Protein AF-A0A949CPT0-F1 (afdb_monomer_lite)

pLDDT: mean 83.3, std 8.09, range [44.38, 90.5]

Radius of gyration: 11.18 Å; chains: 1; bounding box: 26×26×24 Å

Foldseek 3Di:
DDWFWWAPVVPTFIWADPDPFKIFGCCVQPVYPDPVCVVVVVVVSVVPDPSVVTDIDTSVVTDGDD

Sequence (66 aa):
MKFARLGAIGKEKPVVMVSETEAVFVDHLISDWNRAEFEAGALAKVAAAKLDALPRVKVADYRIGS

Secondary structure (DSSP, 8-state):
-EEEEEEETTEEEEEEESSSSEEEE-TTT-S-S-HHHHHTTHHHHHHHS-GGGSPEEEGGGS-B--

Structure (mmCIF, N/CA/C/O backbone):
data_AF-A0A949CPT0-F1
#
_entry.id   AF-A0A949CPT0-F1
#
loop_
_atom_site.group_PDB
_atom_site.id
_atom_site.type_symbol
_atom_site.label_atom_id
_atom_site.label_alt_id
_atom_site.label_comp_id
_atom_site.label_asym_id
_atom_site.label_entity_id
_atom_site.label_seq_id
_atom_site.pdbx_PDB_ins_code
_atom_site.Cartn_x
_atom_site.Cartn_y
_atom_site.Cartn_z
_atom_site.occupancy
_atom_site.B_iso_or_equiv
_atom_site.auth_seq_id
_atom_site.auth_comp_id
_atom_site.auth_asym_id
_atom_site.auth_atom_id
_atom_site.pdbx_PDB_model_num
ATOM 1 N N . MET A 1 1 ? -1.412 9.641 4.947 1.00 71.62 1 MET A N 1
ATOM 2 C CA . MET A 1 1 ? -1.459 8.358 4.211 1.00 71.62 1 MET A CA 1
ATOM 3 C C . MET A 1 1 ? -0.291 7.511 4.649 1.00 71.62 1 MET A C 1
ATOM 5 O O . MET A 1 1 ? 0.820 8.025 4.680 1.00 71.62 1 MET A O 1
ATOM 9 N N . LYS A 1 2 ? -0.538 6.259 5.027 1.00 81.00 2 LYS A N 1
ATOM 10 C CA . LYS A 1 2 ? 0.510 5.324 5.440 1.00 81.00 2 LYS A CA 1
ATOM 11 C C . LYS A 1 2 ? 0.554 4.201 4.409 1.00 81.00 2 LYS A C 1
ATOM 13 O O . LYS A 1 2 ? -0.487 3.652 4.070 1.00 81.00 2 LYS A O 1
ATOM 18 N N . PHE A 1 3 ? 1.728 3.922 3.860 1.00 86.25 3 PHE A N 1
ATOM 19 C CA . PHE A 1 3 ? 1.918 2.921 2.812 1.00 86.25 3 PHE A CA 1
ATOM 20 C C . PHE A 1 3 ? 2.532 1.677 3.430 1.00 86.25 3 PHE A C 1
ATOM 22 O O . PHE A 1 3 ? 3.399 1.782 4.297 1.00 86.25 3 PHE A O 1
ATOM 29 N N . ALA A 1 4 ? 2.064 0.512 3.012 1.00 85.69 4 ALA A N 1
ATOM 30 C CA . ALA A 1 4 ? 2.577 -0.759 3.489 1.00 85.69 4 ALA A CA 1
ATOM 31 C C . ALA A 1 4 ? 2.530 -1.782 2.356 1.00 85.69 4 ALA A C 1
ATOM 33 O O . ALA A 1 4 ? 2.028 -1.502 1.264 1.00 85.69 4 ALA A O 1
ATOM 34 N N . ARG A 1 5 ? 3.045 -2.976 2.624 1.00 86.94 5 ARG A N 1
ATOM 35 C CA . ARG A 1 5 ? 2.836 -4.139 1.772 1.00 86.94 5 ARG A CA 1
ATOM 36 C C . ARG A 1 5 ? 2.105 -5.206 2.580 1.00 86.94 5 ARG A C 1
ATOM 38 O O . ARG A 1 5 ? 2.425 -5.414 3.748 1.00 86.94 5 ARG A O 1
ATOM 45 N N . LEU A 1 6 ? 1.095 -5.830 1.981 1.00 85.75 6 LEU A N 1
ATOM 46 C CA . LEU A 1 6 ? 0.328 -6.916 2.595 1.00 85.75 6 LEU A CA 1
ATOM 47 C C . LEU A 1 6 ? 0.316 -8.129 1.679 1.00 85.75 6 LEU A C 1
ATOM 49 O O . LEU A 1 6 ? 0.105 -7.999 0.473 1.00 85.75 6 LEU A O 1
ATOM 53 N N . GLY A 1 7 ? 0.506 -9.315 2.248 1.00 81.88 7 GLY A N 1
ATOM 54 C CA . GLY A 1 7 ? 0.422 -10.564 1.501 1.00 81.88 7 GLY A CA 1
ATOM 55 C C . GLY A 1 7 ? 1.212 -11.698 2.137 1.00 81.88 7 GLY A C 1
ATOM 56 O O . GLY A 1 7 ? 1.727 -11.592 3.248 1.00 81.88 7 GLY A O 1
ATOM 57 N N . ALA A 1 8 ? 1.288 -12.815 1.420 1.00 76.88 8 ALA A N 1
ATOM 58 C CA . ALA A 1 8 ? 2.165 -13.917 1.793 1.00 76.88 8 ALA A CA 1
ATOM 59 C C . ALA A 1 8 ? 3.630 -13.555 1.498 1.00 76.88 8 ALA A C 1
ATOM 61 O O . ALA A 1 8 ? 3.905 -12.752 0.608 1.00 76.88 8 ALA A O 1
ATOM 62 N N . ILE A 1 9 ? 4.569 -14.188 2.206 1.00 71.00 9 ILE A N 1
ATOM 63 C CA . ILE A 1 9 ? 6.013 -14.006 1.991 1.00 71.00 9 ILE A CA 1
ATOM 64 C C . ILE A 1 9 ? 6.342 -14.250 0.509 1.00 71.00 9 ILE A C 1
ATOM 66 O O . ILE A 1 9 ? 6.002 -15.297 -0.043 1.00 71.00 9 ILE A O 1
ATOM 70 N N . GLY A 1 10 ? 6.963 -13.261 -0.140 1.00 74.69 10 GLY A N 1
ATOM 71 C CA . GLY A 1 10 ? 7.307 -13.304 -1.568 1.00 74.69 10 GLY A CA 1
ATOM 72 C C . GLY A 1 10 ? 6.152 -12.999 -2.535 1.00 74.69 10 GLY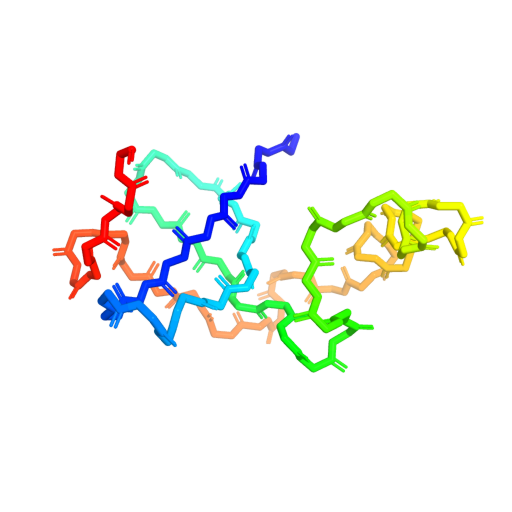 A C 1
ATOM 73 O O . GLY A 1 10 ? 6.359 -13.011 -3.746 1.00 74.69 10 GLY A O 1
ATOM 74 N N . LYS A 1 11 ? 4.946 -12.717 -2.028 1.00 81.12 11 LYS A N 1
ATOM 75 C CA . LYS A 1 11 ? 3.767 -12.264 -2.793 1.00 81.12 11 LYS A CA 1
ATOM 76 C C . LYS A 1 11 ? 3.081 -11.080 -2.113 1.00 81.12 11 LYS A C 1
ATOM 78 O O . LYS A 1 11 ? 1.853 -10.974 -2.101 1.00 81.12 11 LYS A O 1
ATOM 83 N N . GLU A 1 12 ? 3.878 -10.225 -1.493 1.00 85.38 12 GLU A N 1
ATOM 84 C CA . GLU A 1 12 ? 3.390 -9.009 -0.866 1.00 85.38 12 GLU A CA 1
ATOM 85 C C . GLU A 1 12 ? 2.944 -8.029 -1.947 1.00 85.38 12 GLU A C 1
ATOM 87 O O . GLU A 1 12 ? 3.612 -7.859 -2.966 1.00 85.38 12 GLU A O 1
ATOM 92 N N . LYS A 1 13 ? 1.797 -7.395 -1.732 1.00 88.88 13 LYS A N 1
ATOM 93 C CA . LYS A 1 13 ? 1.236 -6.409 -2.648 1.00 88.88 13 LYS A CA 1
ATOM 94 C C . LYS A 1 13 ? 1.258 -5.026 -2.012 1.00 88.88 13 LYS A C 1
ATOM 96 O O . LYS A 1 13 ? 1.044 -4.923 -0.799 1.00 88.88 13 LYS A O 1
ATOM 101 N N . PRO A 1 14 ? 1.458 -3.959 -2.801 1.00 90.50 14 PRO A N 1
ATOM 102 C CA . PRO A 1 14 ? 1.422 -2.604 -2.283 1.00 90.50 14 PRO A CA 1
ATOM 103 C C . PRO A 1 14 ? 0.011 -2.253 -1.810 1.00 90.50 14 PRO A C 1
ATOM 105 O O . PR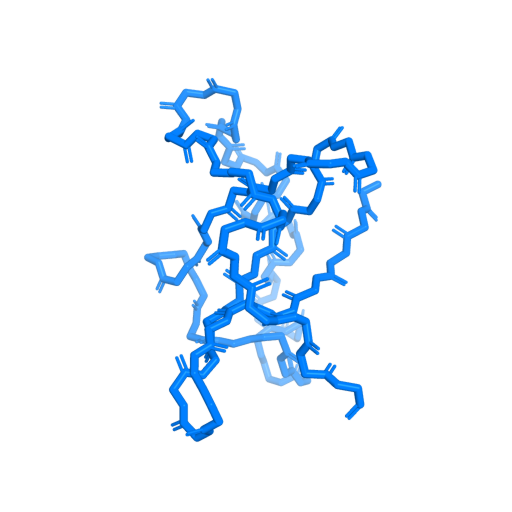O A 1 14 ? -0.987 -2.459 -2.511 1.00 90.50 14 PRO A O 1
ATOM 108 N N . VAL A 1 15 ? -0.065 -1.688 -0.609 1.00 90.12 15 VAL A N 1
ATOM 109 C CA . VAL A 1 15 ? -1.308 -1.211 -0.011 1.00 90.12 15 VAL A CA 1
ATOM 110 C C . VAL A 1 15 ? -1.171 0.199 0.543 1.00 90.12 15 VAL A C 1
ATOM 112 O O . VAL A 1 15 ? -0.081 0.660 0.898 1.00 90.12 15 VAL A O 1
ATOM 115 N N . VAL A 1 16 ? -2.308 0.876 0.660 1.00 90.00 16 VAL A N 1
ATOM 116 C CA . VAL A 1 16 ? -2.457 2.124 1.407 1.00 90.00 16 VAL A CA 1
ATOM 117 C C . VAL A 1 16 ? -3.285 1.829 2.646 1.00 90.00 16 VAL A C 1
ATOM 119 O O . VAL A 1 16 ? -4.430 1.402 2.538 1.00 90.00 16 VAL A O 1
ATOM 122 N N . MET A 1 17 ? -2.725 2.062 3.826 1.00 87.31 17 MET A N 1
ATOM 123 C CA . MET A 1 17 ? -3.472 1.971 5.074 1.00 87.31 17 MET A CA 1
ATOM 124 C C . MET A 1 17 ? -4.392 3.183 5.205 1.00 87.31 17 MET A C 1
ATOM 126 O O . MET A 1 17 ? -3.935 4.333 5.226 1.00 87.31 17 MET A O 1
ATOM 130 N N . VAL A 1 18 ? -5.690 2.898 5.279 1.00 85.56 18 VAL A N 1
ATOM 131 C CA . VAL A 1 18 ? -6.748 3.885 5.537 1.00 85.56 18 VAL A CA 1
ATOM 132 C C . VAL A 1 18 ? -7.028 4.003 7.034 1.00 85.56 18 VAL A C 1
ATOM 134 O O . VAL A 1 18 ? -7.500 5.037 7.496 1.00 85.56 18 VAL A O 1
ATOM 137 N N . SER A 1 19 ? -6.698 2.969 7.811 1.00 85.44 19 SER A N 1
ATOM 138 C CA . SER A 1 19 ? -6.775 2.937 9.275 1.00 85.44 19 SER A CA 1
ATOM 139 C C . SER A 1 19 ? -5.740 1.955 9.835 1.00 85.44 19 SER A C 1
ATOM 141 O O . SER A 1 19 ? -5.021 1.306 9.080 1.00 85.44 19 SER A O 1
ATOM 143 N N . GLU A 1 20 ? -5.637 1.833 11.158 1.00 82.12 20 GLU A N 1
ATOM 144 C CA . GLU A 1 20 ? -4.679 0.912 11.798 1.00 82.12 20 GLU A CA 1
ATOM 145 C C . GLU A 1 20 ? -4.977 -0.566 11.509 1.00 82.12 20 GLU A C 1
ATOM 147 O O . GLU A 1 20 ? -4.075 -1.399 11.518 1.00 82.12 20 GLU A O 1
ATOM 152 N N . THR A 1 21 ? -6.238 -0.889 11.223 1.00 85.44 21 THR A N 1
ATOM 153 C CA . THR A 1 21 ? -6.715 -2.253 10.969 1.00 85.44 21 THR A CA 1
ATOM 154 C C . THR A 1 21 ? -7.197 -2.467 9.539 1.00 85.44 21 THR A C 1
ATOM 156 O O . THR A 1 21 ? -7.545 -3.594 9.188 1.00 85.44 21 THR A O 1
ATOM 159 N N . GLU A 1 22 ? -7.204 -1.427 8.701 1.00 88.38 22 GLU A N 1
ATOM 160 C CA . GLU A 1 22 ? -7.748 -1.474 7.343 1.00 88.38 22 GLU A CA 1
ATOM 161 C C . GLU A 1 22 ? -6.779 -0.877 6.322 1.00 88.38 22 GLU A C 1
ATOM 163 O O . GLU A 1 22 ? -6.189 0.191 6.518 1.00 88.38 22 GLU A O 1
ATOM 168 N N . ALA A 1 23 ? -6.661 -1.555 5.187 1.00 89.62 23 ALA A N 1
ATOM 169 C CA . ALA A 1 23 ? -5.828 -1.146 4.074 1.00 89.62 23 ALA A CA 1
ATOM 170 C C . ALA A 1 23 ? -6.535 -1.372 2.738 1.00 89.62 23 ALA A C 1
ATOM 172 O O . ALA A 1 23 ? -7.517 -2.100 2.644 1.00 89.62 23 ALA A O 1
ATOM 173 N N . VAL A 1 24 ? -6.031 -0.733 1.692 1.00 90.44 24 VAL A N 1
ATOM 174 C CA . VAL A 1 24 ? -6.562 -0.803 0.332 1.00 90.44 24 VAL A CA 1
ATOM 175 C C . VAL A 1 24 ? -5.443 -1.243 -0.597 1.00 90.44 24 VAL A C 1
ATOM 177 O O . VAL A 1 24 ? -4.372 -0.635 -0.598 1.00 90.44 24 VAL A O 1
ATOM 180 N N . PHE A 1 25 ? -5.684 -2.283 -1.395 1.00 88.62 25 PHE A N 1
ATOM 181 C CA . PHE A 1 25 ? -4.724 -2.737 -2.400 1.00 88.62 25 PHE A CA 1
ATOM 182 C C . PHE A 1 25 ? -4.631 -1.748 -3.558 1.00 88.62 25 PHE A C 1
ATOM 184 O O . PHE A 1 25 ? -5.636 -1.370 -4.161 1.00 88.62 25 PHE A O 1
ATOM 191 N N . VAL A 1 26 ? -3.400 -1.362 -3.887 1.00 89.25 26 VAL A N 1
ATOM 192 C CA . VAL A 1 26 ? -3.094 -0.444 -4.990 1.00 89.25 26 VAL A CA 1
ATOM 193 C C . VAL A 1 26 ? -2.226 -1.098 -6.062 1.00 89.25 26 VAL A C 1
ATOM 195 O O . VAL A 1 26 ? -1.659 -0.394 -6.890 1.00 89.25 26 VAL A O 1
ATOM 198 N N . ASP A 1 27 ? -2.165 -2.435 -6.093 1.00 88.06 27 ASP A N 1
ATOM 199 C CA . ASP A 1 27 ? -1.384 -3.194 -7.085 1.00 88.06 27 ASP A CA 1
ATOM 200 C C . ASP A 1 27 ? -1.848 -2.961 -8.534 1.00 88.06 27 ASP A C 1
ATOM 202 O O . ASP A 1 27 ? -1.088 -3.120 -9.481 1.00 88.06 27 ASP A O 1
ATOM 206 N N . HIS A 1 28 ? -3.097 -2.530 -8.712 1.00 86.44 28 HIS A N 1
ATOM 207 C CA . HIS A 1 28 ? -3.642 -2.109 -10.003 1.00 86.44 28 HIS A CA 1
ATOM 208 C C . HIS A 1 28 ? -3.181 -0.705 -10.442 1.00 86.44 28 HIS A C 1
ATOM 210 O O . HIS A 1 28 ? -3.278 -0.370 -11.622 1.00 86.44 28 HIS A O 1
ATOM 216 N N . LEU A 1 29 ? -2.719 0.141 -9.514 1.00 87.44 29 LEU A N 1
ATOM 217 C CA . LEU A 1 29 ? -2.230 1.495 -9.811 1.00 87.44 29 LEU A CA 1
ATOM 218 C C . LEU A 1 29 ? -0.719 1.520 -9.984 1.00 87.44 29 LEU A C 1
ATOM 220 O O . LEU A 1 29 ? -0.224 2.236 -10.863 1.00 87.44 29 LEU A O 1
ATOM 224 N N . ILE A 1 30 ? -0.027 0.788 -9.115 1.00 88.38 30 ILE A N 1
ATOM 225 C CA . ILE A 1 30 ? 1.425 0.723 -9.018 1.00 88.38 30 ILE A CA 1
ATOM 226 C C . ILE A 1 30 ? 1.844 -0.726 -8.833 1.00 88.38 30 ILE A C 1
ATOM 228 O O . ILE A 1 30 ? 1.149 -1.493 -8.172 1.00 88.38 30 ILE A O 1
ATOM 232 N N . SER A 1 31 ? 2.998 -1.095 -9.375 1.00 86.75 31 SER A N 1
ATOM 233 C CA . SER A 1 31 ? 3.492 -2.466 -9.204 1.00 86.75 31 SER A CA 1
ATOM 234 C C . SER A 1 31 ? 3.931 -2.716 -7.763 1.00 86.75 31 SER A C 1
ATOM 236 O O . SER A 1 31 ? 3.650 -3.770 -7.198 1.00 86.75 31 SER A O 1
ATOM 238 N N . ASP A 1 32 ? 4.614 -1.738 -7.163 1.00 86.00 32 ASP A N 1
ATOM 239 C CA . ASP A 1 32 ? 5.089 -1.802 -5.786 1.00 86.00 32 ASP A CA 1
ATOM 240 C C . ASP A 1 32 ? 5.490 -0.412 -5.253 1.00 86.00 32 ASP A C 1
ATOM 242 O O . ASP A 1 32 ? 5.728 0.520 -6.019 1.00 86.00 32 ASP A O 1
ATOM 246 N N . TRP A 1 33 ? 5.627 -0.262 -3.934 1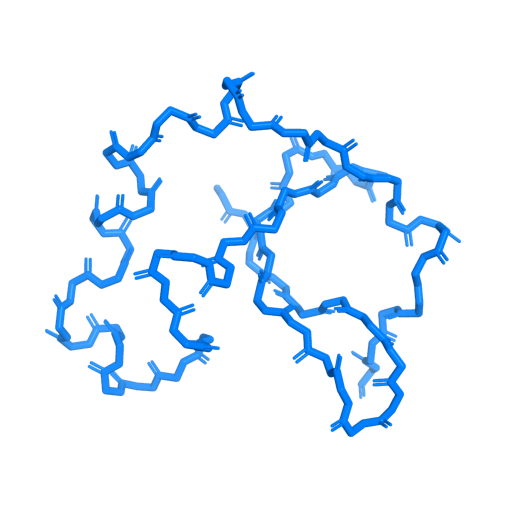.00 86.94 33 TRP A N 1
ATOM 247 C CA . TRP A 1 33 ? 6.224 0.930 -3.325 1.00 86.94 33 TRP A CA 1
ATOM 248 C C . TRP A 1 33 ? 7.754 0.936 -3.484 1.00 86.94 33 TRP A C 1
ATOM 250 O O . TRP A 1 33 ? 8.499 0.718 -2.527 1.00 86.94 33 TRP A O 1
ATOM 260 N N . ASN A 1 34 ? 8.232 1.196 -4.704 1.00 86.75 34 ASN A N 1
ATOM 261 C CA . ASN A 1 34 ? 9.656 1.281 -5.037 1.00 86.75 34 ASN A CA 1
ATOM 262 C C . ASN A 1 34 ? 10.045 2.682 -5.545 1.00 86.75 34 ASN A C 1
ATOM 264 O O . ASN A 1 34 ? 9.192 3.473 -5.946 1.00 86.75 34 ASN A O 1
ATOM 268 N N . ARG A 1 35 ? 11.349 2.994 -5.552 1.00 87.31 35 ARG A N 1
ATOM 269 C CA . ARG A 1 35 ? 11.848 4.312 -5.983 1.00 87.31 35 ARG A CA 1
ATOM 270 C C . ARG A 1 35 ? 11.364 4.700 -7.387 1.00 87.31 35 ARG A C 1
ATOM 272 O O . ARG A 1 35 ? 10.943 5.835 -7.556 1.00 87.31 35 ARG A O 1
ATOM 279 N N . ALA A 1 36 ? 11.384 3.780 -8.349 1.00 89.44 36 ALA A N 1
ATOM 280 C CA . ALA A 1 36 ? 10.988 4.065 -9.728 1.00 89.44 36 ALA A CA 1
ATOM 281 C C . ALA A 1 36 ? 9.513 4.488 -9.831 1.00 89.44 36 ALA A C 1
ATOM 283 O O . ALA A 1 36 ? 9.196 5.463 -10.503 1.00 89.44 36 ALA A O 1
ATOM 284 N N . GLU A 1 37 ? 8.622 3.811 -9.105 1.00 88.94 37 GLU A N 1
ATOM 285 C CA . GLU A 1 37 ? 7.200 4.148 -9.042 1.00 88.94 37 GLU A CA 1
ATOM 286 C C . GLU A 1 37 ? 7.006 5.510 -8.353 1.00 88.94 37 GLU A C 1
ATOM 288 O O . GLU A 1 37 ? 6.226 6.338 -8.823 1.00 88.94 37 GLU A O 1
ATOM 293 N N . PHE A 1 38 ? 7.757 5.796 -7.280 1.00 86.88 38 PHE A N 1
ATOM 294 C CA . PHE A 1 38 ? 7.749 7.118 -6.640 1.00 86.88 38 PHE A CA 1
ATOM 295 C C . PHE A 1 38 ? 8.202 8.232 -7.594 1.00 86.88 38 PHE A C 1
ATOM 297 O O . PHE A 1 38 ? 7.537 9.266 -7.658 1.00 86.88 38 PHE A O 1
ATOM 304 N N . GLU A 1 39 ? 9.277 8.020 -8.356 1.00 90.19 39 GLU A N 1
ATOM 305 C CA . GLU A 1 39 ? 9.765 8.963 -9.374 1.00 90.19 39 GLU A CA 1
ATOM 306 C C . GLU A 1 39 ? 8.767 9.132 -10.529 1.00 90.19 39 GLU A C 1
ATOM 308 O O . GLU A 1 39 ? 8.587 10.239 -11.031 1.00 90.19 39 GLU A O 1
ATOM 313 N N . ALA A 1 40 ? 8.040 8.071 -10.887 1.00 88.44 40 ALA A N 1
ATOM 314 C CA . ALA A 1 40 ? 6.949 8.110 -11.859 1.00 88.44 40 ALA A CA 1
ATOM 315 C C . ALA A 1 40 ? 5.665 8.785 -11.329 1.00 88.44 40 ALA A C 1
ATOM 317 O O . ALA A 1 40 ? 4.678 8.899 -12.056 1.00 88.44 40 ALA A O 1
ATOM 318 N N . GLY A 1 41 ? 5.647 9.236 -10.069 1.00 88.75 41 GLY A N 1
ATOM 319 C CA . GLY A 1 41 ? 4.502 9.925 -9.477 1.00 88.75 41 GLY A CA 1
ATOM 320 C C . GLY A 1 41 ? 3.439 8.996 -8.883 1.00 88.75 41 GLY A C 1
ATOM 321 O O . GLY A 1 41 ? 2.278 9.395 -8.770 1.00 88.75 41 GLY A O 1
ATOM 322 N N . ALA A 1 42 ? 3.811 7.785 -8.453 1.00 87.25 42 ALA A N 1
ATOM 323 C CA . ALA A 1 42 ? 2.935 6.832 -7.761 1.00 87.25 42 ALA A CA 1
ATOM 324 C C . ALA A 1 42 ? 2.102 7.477 -6.653 1.00 87.25 42 ALA A C 1
ATOM 326 O O . ALA A 1 42 ? 0.899 7.243 -6.562 1.00 87.25 42 ALA A O 1
ATOM 327 N N . LEU A 1 43 ? 2.723 8.329 -5.834 1.00 84.25 43 LEU A N 1
ATOM 328 C CA . LEU A 1 43 ? 2.045 8.984 -4.720 1.00 84.25 43 LEU A CA 1
ATOM 329 C C . LEU A 1 43 ? 0.895 9.877 -5.202 1.00 84.25 43 LEU A C 1
ATOM 331 O O . LEU A 1 43 ? -0.197 9.818 -4.649 1.00 84.25 43 LEU A O 1
ATOM 335 N N . ALA A 1 44 ? 1.123 10.654 -6.264 1.00 87.25 44 ALA A N 1
ATOM 336 C CA . ALA A 1 44 ? 0.101 11.503 -6.865 1.00 87.25 44 ALA A CA 1
ATOM 337 C C . ALA A 1 44 ? -0.996 10.664 -7.533 1.00 87.25 44 ALA A C 1
ATOM 339 O O . ALA A 1 44 ? -2.173 10.971 -7.379 1.00 87.25 44 ALA A O 1
ATOM 340 N N . LYS A 1 45 ? -0.631 9.569 -8.211 1.00 87.12 45 LYS A N 1
ATOM 341 C CA . LYS A 1 45 ? -1.577 8.644 -8.853 1.00 87.12 45 LYS A CA 1
ATOM 342 C C . LYS A 1 45 ? -2.496 7.966 -7.837 1.00 87.12 45 LYS A C 1
ATOM 344 O O . LYS A 1 45 ? -3.704 7.914 -8.033 1.00 87.12 45 LYS A O 1
ATOM 349 N N . VAL A 1 46 ? -1.924 7.487 -6.735 1.00 86.56 46 VAL A N 1
ATOM 350 C CA . VAL A 1 46 ? -2.645 6.835 -5.636 1.00 86.56 46 VAL A CA 1
ATOM 351 C C . VAL A 1 46 ? -3.4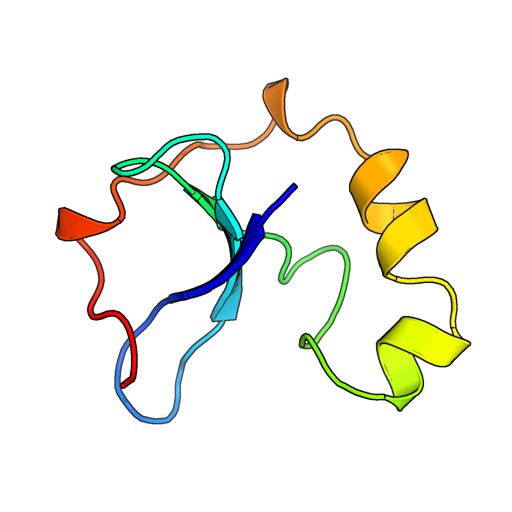68 7.841 -4.829 1.00 86.56 46 VAL A C 1
ATOM 353 O O . VAL A 1 46 ? -4.585 7.523 -4.438 1.00 86.56 46 VAL A O 1
ATOM 356 N N . ALA A 1 47 ? -2.966 9.060 -4.615 1.00 83.81 47 ALA A N 1
ATOM 357 C CA . ALA A 1 47 ? -3.713 10.123 -3.941 1.00 83.81 47 ALA A CA 1
ATOM 358 C C . ALA A 1 47 ? -4.865 10.682 -4.795 1.00 83.81 47 ALA A C 1
ATOM 360 O O . ALA A 1 47 ? -5.908 11.038 -4.254 1.00 83.81 47 ALA A O 1
ATOM 361 N N . ALA A 1 48 ? -4.687 10.753 -6.117 1.00 85.56 48 ALA A N 1
ATOM 362 C CA . ALA A 1 48 ? -5.740 11.129 -7.059 1.00 85.56 48 ALA A CA 1
ATOM 363 C C . ALA A 1 48 ? -6.755 9.996 -7.280 1.00 85.56 48 ALA A C 1
ATOM 365 O O . ALA A 1 48 ? -7.896 10.251 -7.671 1.00 85.56 48 ALA A O 1
ATOM 366 N N . ALA A 1 49 ? -6.361 8.744 -7.034 1.00 82.38 49 ALA A N 1
ATOM 367 C CA . ALA A 1 49 ? -7.275 7.619 -7.063 1.00 82.38 49 ALA A CA 1
ATOM 368 C C . ALA A 1 49 ? -8.261 7.693 -5.888 1.00 82.38 49 ALA A C 1
ATOM 370 O O . ALA A 1 49 ? -7.905 7.992 -4.747 1.00 82.38 49 ALA A O 1
ATOM 371 N N . LYS A 1 50 ? -9.530 7.369 -6.157 1.00 79.38 50 LYS A N 1
ATOM 372 C CA . LYS A 1 50 ? -10.554 7.246 -5.114 1.00 79.38 50 LYS A CA 1
ATOM 373 C C . LYS A 1 50 ? -10.342 5.959 -4.321 1.00 79.38 50 LYS A C 1
ATOM 375 O O . LYS A 1 50 ? -10.993 4.952 -4.580 1.00 79.38 50 LYS A O 1
ATOM 380 N N . LEU A 1 51 ? -9.461 6.016 -3.327 1.00 80.25 51 LEU A N 1
ATOM 381 C CA . LEU A 1 51 ? -9.210 4.905 -2.404 1.00 80.25 51 LEU A CA 1
ATOM 382 C C . LEU A 1 51 ? -10.465 4.486 -1.628 1.00 80.25 51 LEU A C 1
ATOM 384 O O . LEU A 1 51 ? -10.631 3.309 -1.340 1.00 80.25 51 LEU A O 1
ATOM 388 N N . ASP A 1 52 ? -11.381 5.421 -1.363 1.00 76.44 52 ASP A N 1
ATOM 389 C CA . ASP A 1 52 ? -12.674 5.130 -0.727 1.00 76.44 52 ASP A CA 1
ATOM 390 C C . ASP A 1 52 ? -13.607 4.269 -1.588 1.00 76.44 52 ASP A C 1
ATOM 392 O O . ASP A 1 52 ? -14.476 3.580 -1.060 1.00 76.44 52 ASP A O 1
ATOM 396 N N . ALA A 1 53 ? -13.433 4.294 -2.913 1.00 80.62 53 ALA A N 1
ATOM 397 C CA . ALA A 1 53 ? -14.216 3.473 -3.835 1.00 80.62 53 ALA A CA 1
ATOM 398 C C . ALA A 1 53 ? -13.634 2.061 -4.011 1.00 80.62 53 ALA A C 1
ATOM 400 O O . ALA A 1 53 ? -14.244 1.225 -4.675 1.00 80.62 53 ALA A O 1
ATOM 401 N N . LEU A 1 54 ? -12.450 1.801 -3.454 1.00 82.31 54 LEU A N 1
ATOM 402 C CA . LEU A 1 54 ? -11.775 0.518 -3.565 1.00 82.31 54 LEU A CA 1
ATOM 403 C C . LEU A 1 54 ? -12.135 -0.405 -2.391 1.00 82.31 54 LEU A C 1
ATOM 405 O O . LEU A 1 54 ? -12.449 0.063 -1.292 1.00 82.31 54 LEU A O 1
ATOM 409 N N . PRO A 1 55 ? -12.073 -1.733 -2.601 1.00 83.00 55 PRO A N 1
ATOM 410 C CA . PRO A 1 55 ? -12.321 -2.697 -1.543 1.00 83.00 55 PRO A CA 1
ATOM 411 C C . PRO A 1 55 ? -11.267 -2.555 -0.444 1.00 83.00 55 PRO A C 1
ATOM 413 O O . PRO A 1 55 ? -10.070 -2.770 -0.657 1.00 83.00 55 PRO A O 1
ATOM 416 N N . ARG A 1 56 ? -11.738 -2.196 0.750 1.00 88.62 56 ARG A N 1
ATOM 417 C CA . ARG A 1 56 ? -10.934 -2.192 1.968 1.00 88.62 56 ARG A CA 1
ATOM 418 C C . ARG A 1 56 ? -10.782 -3.611 2.490 1.00 88.62 56 ARG A C 1
ATOM 420 O O . ARG A 1 56 ? -11.742 -4.377 2.556 1.00 88.62 56 ARG A O 1
ATOM 427 N N . VAL A 1 57 ? -9.562 -3.949 2.862 1.00 86.94 57 VAL A N 1
ATOM 428 C CA . VAL A 1 57 ? -9.196 -5.233 3.438 1.00 86.94 57 VAL A CA 1
ATOM 429 C C . VAL A 1 57 ? -8.716 -5.039 4.862 1.00 86.94 57 VAL A C 1
ATOM 431 O O . VAL A 1 57 ? -8.087 -4.033 5.195 1.00 86.94 57 VAL A O 1
ATOM 434 N N . LYS A 1 58 ? -9.011 -6.013 5.721 1.00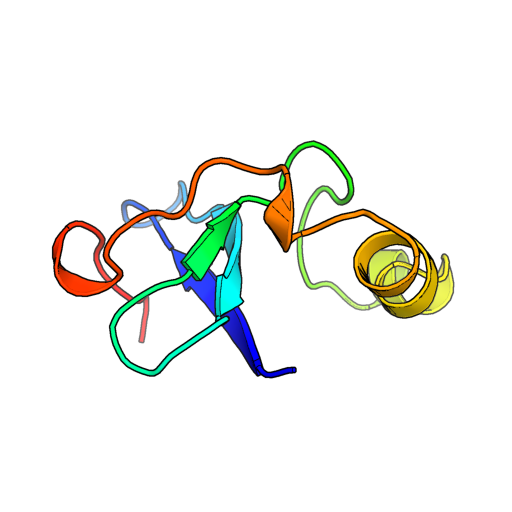 86.44 58 LYS A N 1
ATOM 435 C CA . LYS A 1 58 ? -8.522 -5.991 7.095 1.00 86.44 58 LYS A CA 1
ATOM 436 C C . LYS A 1 58 ? -7.055 -6.370 7.098 1.00 86.44 58 LYS A C 1
ATOM 438 O O . LYS A 1 58 ? -6.705 -7.465 6.680 1.00 86.44 58 LYS A O 1
ATOM 443 N N . VAL A 1 59 ? -6.217 -5.496 7.636 1.00 83.81 59 VAL A N 1
ATOM 444 C CA . VAL A 1 59 ? -4.785 -5.743 7.823 1.00 83.81 59 VAL A CA 1
ATOM 445 C C . VAL A 1 59 ? -4.567 -7.027 8.624 1.00 83.81 59 VAL A C 1
ATOM 447 O O . VAL A 1 59 ? -3.664 -7.772 8.301 1.00 83.81 59 VAL A O 1
ATOM 450 N N . ALA A 1 60 ? -5.433 -7.337 9.595 1.00 80.62 60 ALA A N 1
ATOM 451 C CA . ALA A 1 60 ? -5.358 -8.565 10.393 1.00 80.62 60 ALA A CA 1
ATOM 452 C C . ALA A 1 60 ? -5.551 -9.871 9.593 1.00 80.62 60 ALA A C 1
ATOM 454 O O . ALA A 1 60 ? -5.127 -10.927 10.052 1.00 80.62 60 ALA A O 1
ATOM 455 N N . ASP A 1 61 ? -6.193 -9.808 8.423 1.00 79.75 61 ASP A N 1
ATOM 456 C CA . ASP A 1 61 ? -6.390 -10.963 7.535 1.00 79.75 61 ASP A CA 1
ATOM 457 C C . ASP A 1 61 ? -5.110 -11.290 6.741 1.00 79.75 61 ASP A C 1
ATOM 459 O O . ASP A 1 61 ? -4.911 -12.406 6.266 1.00 79.75 61 ASP A O 1
ATOM 463 N N . TYR A 1 62 ? -4.200 -10.316 6.643 1.00 75.94 62 TYR A N 1
ATOM 464 C CA . TYR A 1 62 ? -2.954 -10.417 5.900 1.00 75.94 62 TYR A CA 1
ATOM 465 C C . TYR A 1 62 ? -1.759 -10.334 6.847 1.00 75.94 62 TYR A C 1
ATOM 467 O O . TYR A 1 62 ? -1.737 -9.600 7.830 1.00 75.94 62 TYR A O 1
ATOM 475 N N . ARG A 1 63 ? -0.691 -11.065 6.538 1.00 68.75 63 ARG A N 1
ATOM 476 C CA . ARG A 1 63 ? 0.566 -10.869 7.257 1.00 68.75 63 ARG A CA 1
ATOM 477 C C . ARG A 1 63 ? 1.174 -9.538 6.804 1.00 68.75 63 ARG A C 1
ATOM 479 O O . ARG A 1 63 ? 1.357 -9.325 5.607 1.00 68.75 63 ARG A O 1
ATOM 486 N N . ILE A 1 64 ? 1.502 -8.661 7.751 1.00 65.19 64 ILE A N 1
ATOM 487 C CA . ILE A 1 64 ? 2.416 -7.545 7.493 1.00 65.19 64 ILE A CA 1
ATOM 488 C C . ILE A 1 64 ? 3.813 -8.163 7.450 1.00 65.19 64 ILE A C 1
ATOM 490 O O . ILE A 1 64 ? 4.267 -8.720 8.454 1.00 65.19 64 ILE A O 1
ATOM 494 N N . GLY A 1 65 ? 4.459 -8.148 6.283 1.00 54.41 65 GLY A N 1
ATOM 495 C CA . GLY A 1 65 ? 5.881 -8.465 6.196 1.00 54.41 65 GLY A CA 1
ATOM 496 C C . GLY A 1 65 ? 6.642 -7.475 7.074 1.00 54.41 65 GLY A C 1
ATOM 497 O O . GLY A 1 65 ? 6.517 -6.266 6.883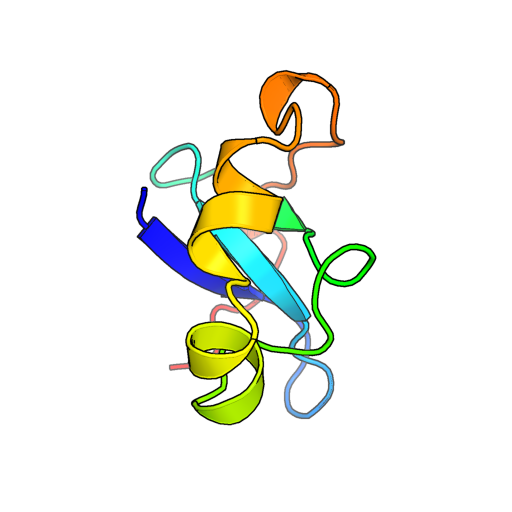 1.00 54.41 65 GLY A O 1
ATOM 498 N N . SER A 1 66 ? 7.319 -7.987 8.103 1.00 44.38 66 SER A N 1
ATOM 499 C CA . SER A 1 66 ? 8.187 -7.187 8.973 1.00 44.38 66 SER A CA 1
ATOM 500 C C . SER A 1 66 ? 9.531 -6.935 8.317 1.00 44.38 66 SER A C 1
ATOM 502 O O . SER A 1 66 ? 9.974 -7.806 7.538 1.00 44.38 66 SER A O 1
#